Protein AF-A0A0D0L321-F1 (afdb_monomer_lite)

Secondary structure (DSSP, 8-state):
-TTHHHHHHHHHHTGGG-----S--TTHHHH---HHHHHHHHHHHHHTT-GGGHHHHHHHHHHHHHHTT-----TTHHHHHHHHHHHHHHHT--HHHHHH-GGGS---HHHHHHHTTTT---TT--

Foldseek 3Di:
DVCPVVVVVVVVVVVVLPLPPPDDDPLCVQLVQPPVRLSVLLVVCVVLVNNVVVVQLSNQLSLLCVLVPNAPQDPPNVVQSSQQSSQCVSVVHDSVNCSVPVVVDDGDPSVVCVVVQVVHAGPVGD

Structure (mmCIF, N/CA/C/O backbone):
data_AF-A0A0D0L321-F1
#
_entry.id   AF-A0A0D0L321-F1
#
loop_
_atom_site.group_PDB
_atom_site.id
_atom_site.type_symbol
_atom_site.label_atom_id
_atom_site.label_alt_id
_atom_site.label_comp_id
_atom_site.label_asym_id
_atom_site.label_entity_id
_atom_site.label_seq_id
_atom_site.pdbx_PDB_ins_code
_atom_site.Cartn_x
_atom_site.Cartn_y
_atom_site.Cartn_z
_atom_site.occupancy
_atom_site.B_iso_or_equiv
_atom_site.auth_seq_id
_atom_site.auth_comp_id
_atom_site.auth_asym_id
_atom_site.auth_atom_id
_atom_site.pdbx_PDB_model_num
ATOM 1 N N . CYS A 1 1 ? 27.308 5.756 -21.624 1.00 65.69 1 CYS A N 1
ATOM 2 C CA . CYS A 1 1 ? 25.901 5.316 -21.744 1.00 65.69 1 CYS A CA 1
ATOM 3 C C . CYS A 1 1 ? 25.742 4.130 -22.707 1.00 65.69 1 CYS A C 1
ATOM 5 O O . CYS A 1 1 ? 24.642 3.852 -23.160 1.00 65.69 1 CYS A O 1
ATOM 7 N N . ASP A 1 2 ? 26.808 3.370 -22.975 1.00 87.94 2 ASP A N 1
ATOM 8 C CA . ASP A 1 2 ? 26.872 2.416 -24.098 1.00 87.94 2 ASP A CA 1
ATOM 9 C C . ASP A 1 2 ? 25.953 1.193 -23.937 1.00 87.94 2 ASP A C 1
ATOM 11 O O . ASP A 1 2 ? 25.691 0.473 -24.896 1.00 87.94 2 ASP A O 1
ATOM 15 N N . LEU A 1 3 ? 25.435 0.973 -22.726 1.00 93.81 3 LEU A N 1
ATOM 16 C CA . LEU A 1 3 ? 24.519 -0.120 -22.401 1.00 93.81 3 LEU A CA 1
ATOM 17 C C . LEU A 1 3 ? 23.034 0.259 -22.511 1.00 93.81 3 LEU A C 1
ATOM 19 O O . LEU A 1 3 ? 22.188 -0.626 -22.424 1.00 93.81 3 LEU A O 1
ATOM 23 N N . GLU A 1 4 ? 22.685 1.535 -22.700 1.00 93.75 4 GLU A N 1
ATOM 24 C CA . GLU A 1 4 ? 21.278 1.958 -22.810 1.00 93.75 4 GLU A CA 1
ATOM 25 C C . GLU A 1 4 ? 20.533 1.265 -23.969 1.00 93.75 4 GLU A C 1
ATOM 27 O O . GLU A 1 4 ? 19.460 0.714 -23.709 1.00 93.75 4 GLU A O 1
ATOM 32 N N . PRO A 1 5 ? 21.091 1.157 -25.197 1.00 95.06 5 PRO A N 1
ATOM 33 C CA . PRO A 1 5 ? 20.423 0.442 -26.290 1.00 95.06 5 PRO A CA 1
ATOM 34 C C . PRO A 1 5 ? 20.215 -1.051 -26.000 1.00 95.06 5 PRO A C 1
ATOM 36 O O . PRO A 1 5 ? 19.216 -1.637 -26.417 1.00 95.06 5 PRO A O 1
ATOM 39 N N . TYR A 1 6 ? 21.143 -1.672 -25.261 1.00 94.88 6 TYR A N 1
ATOM 40 C CA . TYR A 1 6 ? 21.014 -3.064 -24.829 1.00 94.88 6 TYR A CA 1
ATOM 41 C C . TYR A 1 6 ? 19.837 -3.227 -23.860 1.00 94.88 6 TYR A C 1
ATOM 43 O O . TYR A 1 6 ? 18.974 -4.080 -24.073 1.00 94.88 6 TYR A O 1
ATOM 51 N N . TRP A 1 7 ? 19.751 -2.379 -22.831 1.00 95.50 7 TRP A N 1
ATOM 52 C CA . TRP A 1 7 ? 18.645 -2.428 -21.872 1.00 95.50 7 TRP A CA 1
ATOM 53 C C . TRP A 1 7 ? 17.294 -2.094 -22.508 1.00 95.50 7 TRP A C 1
ATOM 55 O O . TRP A 1 7 ? 16.293 -2.716 -22.156 1.00 95.50 7 TRP A O 1
ATOM 65 N N . GLU A 1 8 ? 17.254 -1.186 -23.486 1.00 93.44 8 GLU A N 1
ATOM 66 C CA . GLU A 1 8 ? 16.037 -0.893 -24.247 1.00 93.44 8 GLU A CA 1
ATOM 67 C C . GLU A 1 8 ? 15.556 -2.115 -25.050 1.00 93.44 8 GLU A C 1
ATOM 69 O O . GLU A 1 8 ? 14.363 -2.431 -25.048 1.00 93.44 8 GLU A O 1
ATOM 74 N N . ALA A 1 9 ? 16.472 -2.838 -25.704 1.00 94.81 9 ALA A N 1
ATOM 75 C CA . ALA A 1 9 ? 16.143 -4.058 -26.438 1.00 94.81 9 ALA A CA 1
ATOM 76 C C . ALA A 1 9 ? 15.627 -5.164 -25.505 1.00 94.81 9 ALA A C 1
ATOM 78 O O . ALA A 1 9 ? 14.607 -5.787 -25.799 1.00 94.81 9 ALA A O 1
ATOM 79 N N . ILE A 1 10 ? 16.282 -5.367 -24.355 1.00 96.19 10 ILE A N 1
ATOM 80 C CA . ILE A 1 10 ? 15.843 -6.345 -23.353 1.00 96.19 10 ILE A CA 1
ATOM 81 C C . ILE A 1 10 ? 14.468 -5.975 -22.786 1.00 96.19 10 ILE A C 1
ATOM 83 O O . ILE A 1 10 ? 13.608 -6.847 -22.693 1.00 96.19 10 ILE A O 1
ATOM 87 N N . ARG A 1 11 ? 14.204 -4.698 -22.479 1.00 93.62 11 ARG A N 1
ATOM 88 C CA . ARG A 1 11 ? 12.906 -4.243 -21.949 1.00 93.62 11 ARG A CA 1
ATOM 89 C C . ARG A 1 11 ? 11.731 -4.615 -22.859 1.00 93.62 11 ARG A C 1
ATOM 91 O O . ARG A 1 11 ? 10.694 -5.035 -22.358 1.00 93.62 11 ARG A O 1
ATOM 98 N N . LYS A 1 12 ? 11.901 -4.544 -24.186 1.00 93.31 12 LYS A N 1
ATOM 99 C CA . LYS A 1 12 ? 10.853 -4.912 -25.163 1.00 93.31 12 LYS A CA 1
ATOM 100 C C . LYS A 1 12 ? 10.414 -6.378 -25.048 1.00 93.31 12 LYS A C 1
ATOM 102 O O . LYS A 1 12 ? 9.253 -6.675 -25.309 1.00 93.31 12 LYS A O 1
ATOM 107 N N . VAL A 1 13 ? 11.295 -7.281 -24.607 1.00 96.38 13 VAL A N 1
ATOM 108 C CA . VAL A 1 13 ? 10.954 -8.695 -24.349 1.00 96.38 13 VAL A CA 1
ATOM 109 C C . VAL A 1 13 ? 9.984 -8.835 -23.167 1.00 96.38 13 VAL A C 1
ATOM 111 O O . VAL A 1 13 ? 9.152 -9.738 -23.154 1.00 96.38 13 VAL A O 1
ATOM 114 N N . TYR A 1 14 ? 10.036 -7.911 -22.204 1.00 93.12 14 TYR A N 1
ATOM 115 C CA . TYR A 1 14 ? 9.180 -7.892 -21.014 1.00 93.12 14 TYR A CA 1
ATOM 116 C C . TYR A 1 14 ? 7.886 -7.085 -21.202 1.00 93.12 14 TYR A C 1
ATOM 118 O O . TYR A 1 14 ? 7.191 -6.830 -20.222 1.00 93.12 14 TYR A O 1
ATOM 126 N N . ALA A 1 15 ? 7.519 -6.725 -22.439 1.00 90.44 15 ALA A N 1
ATOM 127 C CA . ALA A 1 15 ? 6.311 -5.947 -22.731 1.00 90.44 15 ALA A CA 1
ATOM 128 C C . ALA A 1 15 ? 5.021 -6.467 -22.050 1.00 90.44 15 ALA A C 1
ATOM 130 O O . ALA A 1 15 ? 4.257 -5.633 -21.566 1.00 90.44 15 ALA A O 1
ATOM 131 N N . PRO A 1 16 ? 4.770 -7.791 -21.921 1.00 89.25 16 PRO A N 1
ATOM 132 C CA . PRO A 1 16 ? 3.592 -8.296 -21.204 1.00 89.25 16 PRO A CA 1
ATOM 133 C C . PRO A 1 16 ? 3.538 -7.961 -19.703 1.00 89.25 16 PRO A C 1
ATOM 135 O O . PRO A 1 16 ? 2.479 -8.087 -19.097 1.00 89.25 16 PRO A O 1
ATOM 138 N N . PHE A 1 17 ? 4.660 -7.559 -19.098 1.00 85.94 17 PHE A N 1
ATOM 139 C CA . PHE A 1 17 ? 4.781 -7.239 -17.671 1.00 85.94 17 PHE A CA 1
ATOM 140 C C . PHE A 1 17 ? 4.869 -5.732 -17.391 1.00 85.94 17 PHE A C 1
ATOM 142 O O . PHE A 1 17 ? 4.991 -5.328 -16.234 1.00 85.94 17 PHE A O 1
ATOM 149 N N . GLU A 1 18 ? 4.834 -4.886 -18.422 1.00 84.69 18 GLU A N 1
ATOM 150 C CA . GLU A 1 18 ? 4.854 -3.434 -18.244 1.00 84.69 18 GLU A CA 1
ATOM 151 C C . GLU A 1 18 ? 3.587 -2.974 -17.504 1.00 84.69 18 GLU A C 1
ATOM 153 O O . GLU A 1 18 ? 2.462 -3.214 -17.937 1.00 84.69 18 GLU A O 1
ATOM 158 N N . SER A 1 19 ? 3.762 -2.271 -16.380 1.00 73.25 19 SER A N 1
ATOM 159 C CA . SER A 1 19 ? 2.666 -1.883 -15.477 1.00 73.25 19 SER A CA 1
ATOM 160 C C . SER A 1 19 ? 1.770 -0.761 -16.016 1.00 73.25 19 SER A C 1
ATOM 162 O O . SER A 1 19 ? 0.772 -0.398 -15.383 1.00 73.25 19 SER A O 1
ATOM 164 N N . GLY A 1 20 ? 2.113 -0.207 -17.184 1.00 70.75 20 GLY A N 1
ATOM 165 C CA . GLY A 1 20 ? 1.301 0.768 -17.904 1.00 70.75 20 GLY A CA 1
ATOM 166 C C . GLY A 1 20 ? 1.072 2.066 -17.129 1.00 70.75 20 GLY A C 1
ATOM 167 O O . GLY A 1 20 ? -0.009 2.642 -17.243 1.00 70.75 20 GLY A O 1
ATOM 168 N N . LEU A 1 21 ? 2.024 2.494 -16.292 1.00 68.62 21 LEU A N 1
ATOM 169 C CA . LEU A 1 21 ? 2.022 3.829 -15.685 1.00 68.62 21 LEU A CA 1
ATOM 170 C C . LEU A 1 21 ? 2.611 4.817 -16.708 1.00 68.62 21 LEU A C 1
ATOM 172 O O . LEU A 1 21 ? 3.818 4.782 -16.949 1.00 68.62 21 LEU A O 1
ATOM 176 N N . PRO A 1 22 ? 1.789 5.666 -17.352 1.00 65.06 22 PRO A N 1
ATOM 177 C CA . PRO A 1 22 ? 2.227 6.448 -18.508 1.00 65.06 22 PRO A CA 1
ATOM 178 C C . PRO A 1 22 ? 3.131 7.630 -18.132 1.00 65.06 22 PRO A C 1
ATOM 180 O O . PRO A 1 22 ? 3.888 8.108 -18.972 1.00 65.06 22 PRO A O 1
ATOM 183 N N . ALA A 1 23 ? 3.049 8.117 -16.890 1.00 70.19 23 ALA A N 1
ATOM 184 C CA . ALA A 1 23 ? 3.785 9.284 -16.418 1.00 70.19 23 ALA A CA 1
ATOM 185 C C . ALA A 1 23 ? 3.797 9.355 -14.878 1.00 70.19 23 ALA A C 1
ATOM 187 O O . ALA A 1 23 ? 2.962 8.715 -14.228 1.00 70.19 23 ALA A O 1
ATOM 188 N N . PRO A 1 24 ? 4.697 10.161 -14.283 1.00 67.25 24 PRO A N 1
ATOM 189 C CA . PRO A 1 24 ? 4.612 10.531 -12.875 1.00 67.25 24 PRO A CA 1
ATOM 190 C C . PRO A 1 24 ? 3.253 11.160 -12.549 1.00 67.25 24 PRO A C 1
ATOM 192 O O . PRO A 1 24 ? 2.738 11.971 -13.319 1.00 67.25 24 PRO A O 1
ATOM 195 N N . THR A 1 25 ? 2.694 10.832 -11.385 1.00 81.00 25 THR A N 1
ATOM 196 C CA . THR A 1 25 ? 1.460 11.449 -10.886 1.00 81.00 25 THR A CA 1
ATOM 197 C C . THR A 1 25 ? 1.742 12.170 -9.570 1.00 81.00 25 THR A C 1
ATOM 199 O O . THR A 1 25 ? 2.469 11.673 -8.711 1.00 81.00 25 THR A O 1
ATOM 202 N N . GLY A 1 26 ? 1.141 13.349 -9.378 1.00 87.62 26 GLY A N 1
ATOM 203 C CA . GLY A 1 26 ? 1.205 14.066 -8.095 1.00 87.62 26 GLY A CA 1
ATOM 204 C C . GLY A 1 26 ? 0.437 13.364 -6.968 1.00 87.62 26 GLY A C 1
ATOM 205 O O . GLY A 1 26 ? 0.578 13.730 -5.805 1.00 87.62 26 GLY A O 1
ATOM 206 N N . ARG A 1 27 ? -0.349 12.328 -7.293 1.00 89.94 27 ARG A N 1
ATOM 207 C CA . ARG A 1 27 ? -1.159 11.566 -6.331 1.00 89.94 27 ARG A CA 1
ATOM 208 C C . ARG A 1 27 ? -0.310 10.820 -5.302 1.00 89.94 27 ARG A C 1
ATOM 210 O O . ARG A 1 27 ? -0.794 10.568 -4.201 1.00 89.94 27 ARG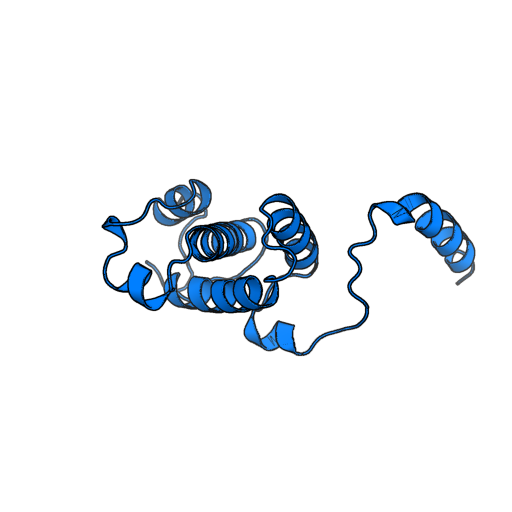 A O 1
ATOM 217 N N . VAL A 1 28 ? 0.969 10.567 -5.607 1.00 93.62 28 VAL A N 1
ATOM 218 C CA . VAL A 1 28 ? 1.923 9.951 -4.671 1.00 93.62 28 VAL A CA 1
ATOM 219 C C . VAL A 1 28 ? 2.024 10.702 -3.344 1.00 93.62 28 VAL A C 1
ATOM 221 O O . VAL A 1 28 ? 2.193 10.067 -2.310 1.00 93.62 28 VAL A O 1
ATOM 224 N N . TYR A 1 29 ? 1.837 12.024 -3.343 1.00 94.06 29 TYR A N 1
ATOM 225 C CA . TYR A 1 29 ? 1.845 12.837 -2.122 1.00 94.06 29 TYR A CA 1
ATOM 226 C C . TYR A 1 29 ? 0.576 12.689 -1.273 1.00 94.06 29 TYR A C 1
ATOM 228 O O . TYR A 1 29 ? 0.524 13.187 -0.153 1.00 94.06 29 TYR A O 1
ATOM 236 N N . THR A 1 30 ? -0.460 12.039 -1.803 1.00 93.88 30 THR A N 1
ATOM 237 C CA . THR A 1 30 ? -1.717 11.772 -1.097 1.00 93.88 30 THR A CA 1
ATOM 238 C C . THR A 1 30 ? -1.773 10.339 -0.592 1.00 93.88 30 THR A C 1
ATOM 240 O O . THR A 1 30 ? -2.045 10.127 0.585 1.00 93.88 30 THR A O 1
ATOM 243 N N . HIS A 1 31 ? -1.533 9.362 -1.470 1.00 94.50 31 HIS A N 1
ATOM 244 C CA . HIS A 1 31 ? -1.645 7.945 -1.119 1.00 94.50 31 HIS A CA 1
ATOM 245 C C . HIS A 1 31 ? -0.342 7.360 -0.558 1.00 94.50 31 HIS A C 1
ATOM 247 O O . HIS A 1 31 ? -0.376 6.330 0.107 1.00 94.50 31 HIS A O 1
ATOM 253 N N . GLU A 1 32 ? 0.811 7.991 -0.822 1.00 96.31 32 GLU A N 1
ATOM 254 C CA . GLU A 1 32 ? 2.123 7.582 -0.295 1.00 96.31 32 GLU A CA 1
ATOM 255 C C . GLU A 1 32 ? 2.430 6.088 -0.544 1.00 96.31 32 GLU A C 1
ATOM 257 O O . GLU A 1 32 ? 3.023 5.396 0.285 1.00 96.31 32 GLU A O 1
ATOM 262 N N . ILE A 1 33 ? 1.997 5.569 -1.700 1.00 95.38 33 ILE A N 1
ATOM 263 C CA . ILE A 1 33 ? 2.188 4.164 -2.089 1.00 95.38 33 ILE A CA 1
ATOM 264 C C . ILE A 1 33 ? 3.590 4.045 -2.703 1.00 95.38 33 ILE A C 1
ATOM 266 O O . ILE A 1 33 ? 3.855 4.714 -3.708 1.00 95.38 33 ILE A O 1
ATOM 270 N N . PRO A 1 34 ? 4.485 3.191 -2.170 1.00 94.75 34 PRO A N 1
ATOM 271 C CA . PRO A 1 34 ? 5.789 2.942 -2.783 1.00 94.75 34 PRO A CA 1
ATOM 272 C C . PRO A 1 34 ? 5.651 2.410 -4.216 1.00 94.75 34 PRO A C 1
ATOM 274 O O . PRO A 1 34 ? 4.771 1.600 -4.490 1.00 94.75 34 PRO A O 1
ATOM 277 N N . GLY A 1 35 ? 6.545 2.789 -5.135 1.00 90.62 35 GLY A N 1
ATOM 278 C CA . GLY A 1 35 ? 6.389 2.470 -6.567 1.00 90.62 35 GLY A CA 1
ATOM 279 C C . GLY A 1 35 ? 6.217 0.975 -6.891 1.00 90.62 35 GLY A C 1
ATOM 280 O O . GLY A 1 35 ? 5.364 0.610 -7.703 1.00 90.62 35 GLY A O 1
ATOM 281 N N . GLY A 1 36 ? 6.968 0.097 -6.213 1.00 90.06 36 GLY A N 1
ATOM 282 C CA . GLY A 1 36 ? 6.805 -1.357 -6.353 1.00 90.06 36 GLY A CA 1
ATOM 283 C C . GLY A 1 36 ? 5.447 -1.852 -5.843 1.00 90.06 36 GLY A C 1
ATOM 284 O O . GLY A 1 36 ? 4.803 -2.675 -6.490 1.00 90.06 36 GLY A O 1
ATOM 285 N N . GLN A 1 37 ? 4.970 -1.285 -4.731 1.00 94.62 37 GLN A N 1
ATOM 286 C CA . GLN A 1 37 ? 3.642 -1.579 -4.199 1.00 94.62 37 GLN A CA 1
ATOM 287 C C . GLN A 1 37 ? 2.544 -1.074 -5.139 1.00 94.62 37 GLN A C 1
ATOM 289 O O . GLN A 1 37 ? 1.571 -1.786 -5.336 1.00 94.62 37 GLN A O 1
ATOM 294 N N . LEU A 1 38 ? 2.701 0.098 -5.764 1.00 92.94 38 LEU A N 1
ATOM 295 C CA . LEU A 1 38 ? 1.701 0.675 -6.668 1.00 92.94 38 LEU A CA 1
ATOM 296 C C . LEU A 1 38 ? 1.435 -0.236 -7.871 1.00 92.94 38 LEU A C 1
ATOM 298 O O . LEU A 1 38 ? 0.284 -0.528 -8.191 1.00 92.94 38 LEU A O 1
ATOM 302 N N . SER A 1 39 ? 2.504 -0.723 -8.509 1.00 90.94 39 SER A N 1
ATOM 303 C CA . SER A 1 39 ? 2.382 -1.631 -9.655 1.00 90.94 39 SER A CA 1
ATOM 304 C C . SER A 1 39 ? 1.731 -2.958 -9.250 1.00 90.94 39 SER A C 1
ATOM 306 O O . SER A 1 39 ? 0.833 -3.432 -9.945 1.00 90.94 39 SER A O 1
ATOM 308 N N . ASN A 1 40 ? 2.116 -3.518 -8.097 1.00 91.88 40 ASN A N 1
ATOM 309 C CA . ASN A 1 40 ? 1.523 -4.749 -7.570 1.00 91.88 40 ASN A CA 1
ATOM 310 C C . ASN A 1 40 ? 0.043 -4.574 -7.208 1.00 91.88 40 ASN A C 1
ATOM 312 O O . ASN A 1 40 ? -0.786 -5.390 -7.607 1.00 91.88 40 ASN A O 1
ATOM 316 N N . LEU A 1 41 ? -0.296 -3.498 -6.496 1.00 94.12 41 LEU A N 1
ATOM 317 C CA . LEU A 1 41 ? -1.657 -3.182 -6.066 1.00 94.12 41 LEU A CA 1
ATOM 318 C C . LEU A 1 41 ? -2.587 -3.015 -7.271 1.00 94.12 41 LEU A C 1
ATOM 320 O O . LEU A 1 41 ? -3.718 -3.490 -7.248 1.00 94.12 41 LEU A O 1
ATOM 324 N N . ARG A 1 42 ? -2.098 -2.404 -8.359 1.00 92.50 42 ARG A N 1
ATOM 325 C CA . ARG A 1 42 ? -2.854 -2.270 -9.611 1.00 92.50 42 ARG A CA 1
ATOM 326 C C . ARG A 1 42 ? -3.155 -3.620 -10.250 1.00 92.50 42 ARG A C 1
ATOM 328 O O . ARG A 1 42 ? -4.288 -3.855 -10.656 1.00 92.50 42 ARG A O 1
ATOM 335 N N . GLN A 1 43 ? -2.170 -4.515 -10.315 1.00 92.50 43 GLN A N 1
ATOM 336 C CA . GLN A 1 43 ? -2.385 -5.866 -10.844 1.00 92.50 43 GLN A CA 1
ATOM 337 C C . GLN A 1 43 ? -3.355 -6.673 -9.971 1.00 92.50 43 GLN A C 1
ATOM 339 O O . GLN A 1 43 ? -4.229 -7.355 -10.499 1.00 92.50 43 GLN A O 1
ATOM 344 N N . GLN A 1 44 ? -3.263 -6.542 -8.644 1.00 94.69 44 GLN A N 1
ATOM 345 C CA . GLN A 1 44 ? -4.217 -7.153 -7.713 1.00 94.69 44 GLN A CA 1
ATOM 346 C C . GLN A 1 44 ? -5.637 -6.607 -7.912 1.00 94.69 44 GLN A C 1
ATOM 348 O O . GLN A 1 44 ? -6.578 -7.389 -8.002 1.00 94.69 44 GLN A O 1
ATOM 353 N N . ALA A 1 45 ? -5.796 -5.287 -8.053 1.00 94.94 45 ALA A N 1
ATOM 354 C CA . ALA A 1 45 ? -7.086 -4.670 -8.347 1.00 94.94 45 ALA A CA 1
ATOM 355 C C . ALA A 1 45 ? -7.677 -5.200 -9.662 1.00 94.94 45 ALA A C 1
ATOM 357 O O . ALA A 1 45 ? -8.842 -5.580 -9.694 1.00 94.94 45 ALA A O 1
ATOM 358 N N . ILE A 1 46 ? -6.875 -5.298 -10.729 1.00 93.00 46 ILE A N 1
ATOM 359 C CA . ILE A 1 46 ? -7.308 -5.875 -12.013 1.00 93.00 46 ILE A CA 1
ATOM 360 C C . ILE A 1 46 ? -7.769 -7.327 -11.833 1.00 93.00 46 ILE A C 1
ATOM 362 O O . ILE A 1 46 ? -8.848 -7.680 -12.303 1.00 93.00 46 ILE A O 1
ATOM 366 N N . ALA A 1 47 ? -6.999 -8.150 -11.115 1.00 93.38 47 ALA A N 1
ATOM 367 C CA . ALA A 1 47 ? -7.344 -9.548 -10.856 1.00 93.38 47 ALA A CA 1
ATOM 368 C C . ALA A 1 47 ? -8.656 -9.712 -10.065 1.00 93.38 47 ALA A C 1
ATOM 370 O O . ALA A 1 47 ? -9.355 -10.708 -10.235 1.00 93.38 47 ALA A O 1
ATOM 371 N N . LEU A 1 48 ? -9.007 -8.726 -9.235 1.00 93.94 48 LEU A N 1
ATOM 372 C CA . LEU A 1 48 ? -10.252 -8.676 -8.463 1.00 93.94 48 LEU A CA 1
ATOM 373 C C . LEU A 1 48 ? -11.417 -8.002 -9.214 1.00 93.94 48 LEU A C 1
ATOM 375 O O . LEU A 1 48 ? -12.486 -7.822 -8.639 1.00 93.94 48 LEU A O 1
ATOM 379 N N . GLY A 1 49 ? -11.233 -7.602 -10.478 1.00 94.88 49 GLY A N 1
ATOM 380 C CA . GLY A 1 49 ? -12.254 -6.881 -11.249 1.00 94.88 49 GLY A CA 1
ATOM 381 C C . GLY A 1 49 ? -12.430 -5.409 -10.846 1.00 94.88 49 GLY A C 1
ATOM 382 O O . GLY A 1 49 ? -13.404 -4.774 -11.232 1.00 94.88 49 GLY A O 1
ATOM 383 N N . LEU A 1 50 ? -11.483 -4.850 -10.089 1.00 94.44 50 LEU A N 1
ATOM 384 C CA . LEU A 1 50 ? -11.454 -3.461 -9.616 1.00 94.44 50 LEU A CA 1
ATOM 385 C C . LEU A 1 50 ? -10.537 -2.559 -10.459 1.00 94.44 50 LEU A C 1
ATOM 387 O O . LEU A 1 50 ? -10.250 -1.432 -10.061 1.00 94.44 50 LEU A O 1
ATOM 391 N N . GLY A 1 51 ? -10.055 -3.035 -11.612 1.00 91.19 51 GLY A N 1
ATOM 392 C CA . GLY A 1 51 ? -9.095 -2.309 -12.453 1.00 91.19 51 GLY A CA 1
ATOM 393 C C . GLY A 1 51 ? -9.562 -0.904 -12.853 1.00 91.19 51 GLY A C 1
ATOM 394 O O . GLY A 1 51 ? -8.792 0.049 -12.742 1.00 91.19 51 GLY A O 1
ATOM 395 N N . ASP A 1 52 ? -10.837 -0.764 -13.222 1.00 92.62 52 ASP A N 1
ATOM 396 C CA . ASP A 1 52 ? -11.446 0.522 -13.603 1.00 92.62 52 ASP A CA 1
ATOM 397 C C . ASP A 1 52 ? -11.722 1.443 -12.403 1.00 92.62 52 ASP A C 1
ATOM 399 O O . ASP A 1 52 ? -12.000 2.628 -12.567 1.00 92.62 52 ASP A O 1
ATOM 403 N N . ARG A 1 53 ? -11.618 0.908 -11.182 1.00 92.56 53 ARG A N 1
ATOM 404 C CA . ARG A 1 53 ? -11.837 1.612 -9.912 1.00 92.56 53 ARG A CA 1
ATOM 405 C C . ARG A 1 53 ? -10.538 1.817 -9.139 1.00 92.56 53 ARG A C 1
ATOM 407 O O . ARG A 1 53 ? -10.550 1.980 -7.923 1.00 92.56 53 ARG A O 1
ATOM 414 N N . PHE A 1 54 ? -9.394 1.806 -9.821 1.00 93.06 54 PHE A N 1
ATOM 415 C CA . PHE A 1 54 ? -8.106 1.899 -9.137 1.00 93.06 54 PHE A CA 1
ATOM 416 C C . PHE A 1 54 ? -7.928 3.214 -8.359 1.00 93.06 54 PHE A C 1
ATOM 418 O O . PHE A 1 54 ? -7.265 3.225 -7.328 1.00 93.06 54 PHE A O 1
ATOM 425 N N . GLU A 1 55 ? -8.564 4.305 -8.788 1.00 93.19 55 GLU A N 1
ATOM 426 C CA . GLU A 1 55 ? -8.549 5.571 -8.040 1.00 93.19 55 GLU A CA 1
ATOM 427 C C . GLU A 1 55 ? -9.294 5.465 -6.697 1.00 93.19 55 GLU A C 1
ATOM 429 O O . GLU A 1 55 ? -8.844 6.034 -5.701 1.00 93.19 55 GLU A O 1
ATOM 434 N N . ASP A 1 56 ? -10.367 4.667 -6.630 1.00 95.88 56 ASP A N 1
ATOM 435 C CA . ASP A 1 56 ? -11.038 4.349 -5.364 1.00 95.88 56 ASP A CA 1
ATOM 436 C C . ASP A 1 56 ? -10.095 3.568 -4.441 1.00 95.88 56 ASP A C 1
ATOM 438 O O . ASP A 1 56 ? -10.065 3.812 -3.237 1.00 95.88 56 ASP A O 1
ATOM 442 N N . VAL A 1 57 ? -9.286 2.660 -5.003 1.00 96.38 57 VAL A N 1
ATOM 443 C CA . VAL A 1 57 ? -8.274 1.895 -4.256 1.00 96.38 57 VAL A CA 1
ATOM 444 C C . VAL A 1 57 ? -7.160 2.809 -3.741 1.00 96.38 57 VAL A C 1
ATOM 446 O O . VAL A 1 57 ? -6.769 2.686 -2.585 1.00 96.38 57 VAL A O 1
ATOM 449 N N . GLU A 1 58 ? -6.666 3.755 -4.548 1.00 95.88 58 GLU A N 1
ATOM 450 C CA . GLU A 1 58 ? -5.673 4.751 -4.112 1.00 95.88 58 GLU A CA 1
ATOM 451 C C . GLU A 1 58 ? -6.212 5.619 -2.962 1.00 95.88 58 GLU A C 1
ATOM 453 O O . GLU A 1 58 ? -5.491 5.888 -1.996 1.00 95.88 58 GLU A O 1
ATOM 458 N N . LYS A 1 59 ? -7.484 6.032 -3.038 1.00 96.56 59 LYS A N 1
ATOM 459 C CA . LYS A 1 59 ? -8.148 6.788 -1.971 1.00 96.56 59 LYS A CA 1
ATOM 460 C C . LYS A 1 59 ? -8.311 5.940 -0.707 1.00 96.56 59 LYS A C 1
ATOM 462 O O . LYS A 1 59 ? -7.866 6.362 0.358 1.00 96.56 59 LYS A O 1
ATOM 467 N N . ALA A 1 60 ? -8.862 4.734 -0.836 1.00 97.19 60 ALA A N 1
ATOM 468 C CA . ALA A 1 60 ? -9.035 3.806 0.276 1.00 97.19 60 ALA A CA 1
ATOM 469 C C . ALA A 1 60 ? -7.698 3.440 0.934 1.00 97.19 60 ALA A C 1
ATOM 471 O O . ALA A 1 60 ? -7.643 3.260 2.142 1.00 97.19 60 ALA A O 1
ATOM 472 N N . TYR A 1 61 ? -6.603 3.389 0.172 1.00 97.75 61 TYR A N 1
ATOM 473 C CA . TYR A 1 61 ? -5.259 3.189 0.708 1.00 97.75 61 TYR A CA 1
ATOM 474 C C . TYR A 1 61 ? -4.824 4.346 1.615 1.00 97.75 61 TYR A C 1
ATOM 476 O O . TYR A 1 61 ? -4.309 4.113 2.707 1.00 97.75 61 TYR A O 1
ATOM 484 N N . ALA A 1 62 ? -5.050 5.594 1.194 1.00 97.31 62 ALA A N 1
ATOM 485 C CA . ALA A 1 62 ? -4.757 6.764 2.022 1.00 97.31 62 ALA A CA 1
ATOM 486 C C . ALA A 1 62 ? -5.625 6.797 3.292 1.00 97.31 62 ALA A C 1
ATOM 488 O O . ALA A 1 62 ? -5.155 7.179 4.363 1.00 97.31 62 ALA A O 1
ATOM 489 N N . ASP A 1 63 ? -6.889 6.394 3.177 1.00 96.94 63 ASP A N 1
ATOM 490 C CA . ASP A 1 63 ? -7.833 6.358 4.292 1.00 96.94 63 ASP A CA 1
ATOM 491 C C . ASP A 1 63 ? -7.496 5.229 5.284 1.00 96.94 63 ASP A C 1
ATOM 493 O O . ASP A 1 63 ? -7.434 5.469 6.491 1.00 96.94 63 ASP A O 1
ATOM 497 N N . ALA A 1 64 ? -7.149 4.041 4.782 1.00 96.38 64 ALA A N 1
ATOM 498 C CA . ALA A 1 64 ? -6.663 2.915 5.574 1.00 96.38 64 ALA A CA 1
ATOM 499 C C . ALA A 1 64 ? -5.362 3.253 6.313 1.00 96.38 64 ALA A C 1
ATOM 501 O O . ALA A 1 64 ? -5.215 2.911 7.484 1.00 96.38 64 ALA A O 1
ATOM 502 N N . ASP A 1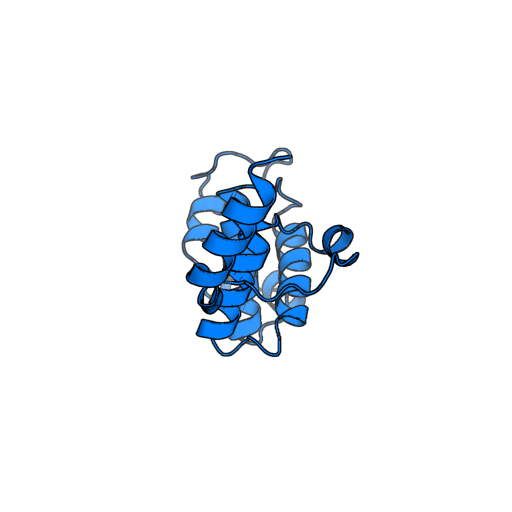 65 ? -4.429 3.965 5.672 1.00 95.75 65 ASP A N 1
ATOM 503 C CA . ASP A 1 65 ? -3.209 4.436 6.333 1.00 95.75 65 ASP A CA 1
ATOM 504 C C . ASP A 1 65 ? -3.523 5.368 7.507 1.00 95.75 65 ASP A C 1
ATOM 506 O O . ASP A 1 65 ? -2.953 5.21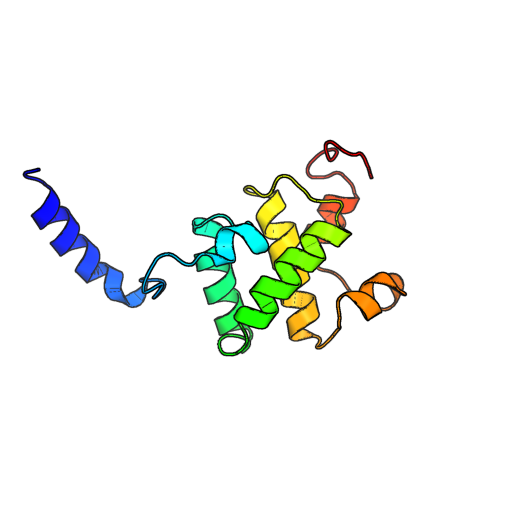5 8.585 1.00 95.75 65 ASP A O 1
ATOM 510 N N . ARG A 1 66 ? -4.458 6.312 7.331 1.00 95.00 66 ARG A N 1
ATOM 511 C CA . ARG A 1 66 ? -4.892 7.200 8.420 1.00 95.00 66 ARG A CA 1
ATOM 512 C C . ARG A 1 66 ? -5.545 6.420 9.552 1.00 95.00 66 ARG A C 1
ATOM 514 O O . ARG A 1 66 ? -5.220 6.686 10.706 1.00 95.00 66 ARG A O 1
ATOM 521 N N . LEU A 1 67 ? -6.419 5.467 9.226 1.00 93.56 67 LEU A N 1
ATOM 522 C CA . LEU A 1 67 ? -7.078 4.627 10.221 1.00 93.56 67 LEU A CA 1
ATOM 523 C C . LEU A 1 67 ? -6.058 3.819 11.034 1.00 93.56 67 LEU A C 1
ATOM 525 O O . LEU A 1 67 ? -6.161 3.752 12.253 1.00 93.56 67 LEU A O 1
ATOM 529 N N . LEU A 1 68 ? -5.052 3.249 10.369 1.00 92.06 68 LEU A N 1
ATOM 530 C CA . LEU A 1 68 ? -4.003 2.444 10.999 1.00 92.06 68 LEU A CA 1
ATOM 531 C C . LEU A 1 68 ? -2.916 3.288 11.694 1.00 92.06 68 LEU A C 1
ATOM 533 O O . LEU A 1 68 ? -1.866 2.758 12.049 1.00 92.06 68 LEU A O 1
ATOM 537 N N . GLY A 1 69 ? -3.135 4.592 11.890 1.00 91.88 69 GLY A N 1
ATOM 538 C CA . GLY A 1 69 ? -2.225 5.451 12.652 1.00 91.88 69 GLY A CA 1
ATOM 539 C C . GLY A 1 69 ? -1.060 6.036 11.850 1.00 91.88 69 GLY A C 1
ATOM 540 O O . GLY A 1 69 ? -0.043 6.403 12.434 1.00 91.88 69 GLY A O 1
ATOM 541 N N . ARG A 1 70 ? -1.203 6.161 10.523 1.00 92.25 70 ARG A N 1
ATOM 542 C CA . ARG A 1 70 ? -0.209 6.720 9.585 1.00 92.25 70 ARG A CA 1
ATOM 543 C C . ARG A 1 70 ? 1.138 6.010 9.669 1.00 92.25 70 ARG A C 1
ATOM 545 O O . ARG A 1 70 ? 2.138 6.551 10.146 1.00 92.25 70 ARG A O 1
ATOM 552 N N . LEU A 1 71 ? 1.156 4.777 9.186 1.00 89.38 71 LEU A N 1
ATOM 553 C CA . LEU A 1 71 ? 2.321 3.911 9.266 1.00 89.38 71 LEU A CA 1
ATOM 554 C C . LEU A 1 71 ? 3.454 4.406 8.360 1.00 89.38 71 LEU A C 1
ATOM 556 O O . LEU A 1 71 ? 3.247 5.038 7.319 1.00 89.38 71 LEU A O 1
ATOM 560 N N . ILE A 1 72 ? 4.685 4.028 8.710 1.00 93.62 72 ILE A N 1
ATOM 561 C CA . ILE A 1 72 ? 5.773 4.023 7.730 1.00 93.62 72 ILE A CA 1
ATOM 562 C C . ILE A 1 72 ? 5.456 2.904 6.739 1.00 93.62 72 ILE A C 1
ATOM 564 O O . ILE A 1 72 ? 5.458 1.732 7.114 1.00 93.62 72 ILE A O 1
ATOM 568 N N . LYS A 1 73 ? 5.173 3.262 5.485 1.00 94.69 73 LYS A N 1
ATOM 569 C CA . LYS A 1 73 ? 4.729 2.335 4.436 1.00 94.69 73 LYS A CA 1
ATOM 570 C C . LYS A 1 73 ? 5.904 1.877 3.581 1.00 94.69 73 LYS A C 1
ATOM 572 O O . LYS A 1 73 ? 6.289 2.530 2.616 1.00 94.69 73 LYS A O 1
ATOM 577 N N . VAL A 1 74 ? 6.451 0.722 3.926 1.00 94.94 74 VAL A N 1
ATOM 578 C CA . VAL A 1 74 ? 7.480 0.004 3.164 1.00 94.94 74 VAL A CA 1
ATOM 579 C C . VAL A 1 74 ? 7.217 -1.491 3.310 1.00 94.94 74 VAL A C 1
ATOM 581 O O . VAL A 1 74 ? 6.507 -1.892 4.223 1.00 94.94 74 VAL A O 1
ATOM 584 N N . THR A 1 75 ? 7.734 -2.348 2.435 1.00 93.38 75 THR A N 1
ATOM 585 C CA . THR A 1 75 ? 7.554 -3.795 2.614 1.00 93.38 75 THR A CA 1
ATOM 586 C C . THR A 1 75 ? 8.067 -4.22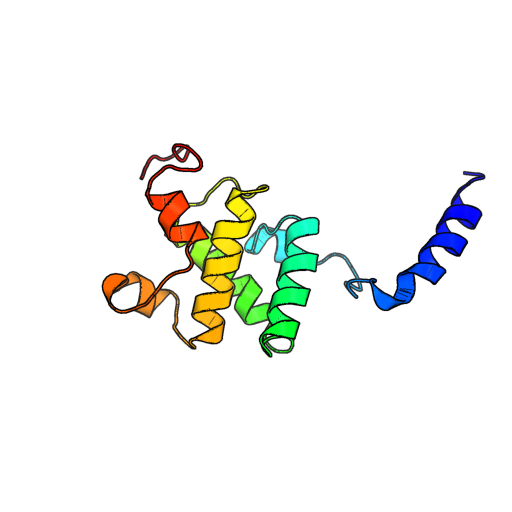9 4.001 1.00 93.38 75 THR A C 1
ATOM 588 O O . THR A 1 75 ? 9.223 -3.930 4.307 1.00 93.38 75 THR A O 1
ATOM 591 N N . PRO A 1 76 ? 7.265 -4.937 4.830 1.00 93.00 76 PRO A N 1
ATOM 592 C CA . PRO A 1 76 ? 5.931 -5.494 4.547 1.00 93.00 76 PRO A CA 1
ATOM 593 C C . PRO A 1 76 ? 4.714 -4.628 4.952 1.00 93.00 76 PRO A C 1
ATOM 595 O O . PRO A 1 76 ? 3.603 -4.950 4.538 1.00 93.00 76 PRO A O 1
ATOM 598 N N . SER A 1 77 ? 4.862 -3.539 5.711 1.00 93.44 77 SER A N 1
ATOM 599 C CA . SER A 1 77 ? 3.736 -2.704 6.181 1.00 93.44 77 SER A CA 1
ATOM 600 C C . SER A 1 77 ? 2.906 -2.077 5.052 1.00 93.44 77 SER A C 1
ATOM 602 O O . SER A 1 77 ? 1.689 -1.968 5.170 1.00 93.44 77 SER A O 1
ATOM 604 N N . SER A 1 78 ? 3.516 -1.738 3.910 1.00 96.19 78 SER A N 1
ATOM 605 C CA . SER A 1 78 ? 2.777 -1.232 2.740 1.00 96.19 78 SER A CA 1
ATOM 606 C C . SER A 1 78 ? 1.793 -2.258 2.164 1.00 96.19 78 SER A C 1
ATOM 608 O O . SER A 1 78 ? 0.784 -1.882 1.570 1.00 96.19 78 SER A O 1
ATOM 610 N N . LYS A 1 79 ? 2.069 -3.559 2.346 1.00 96.44 79 LYS A N 1
ATOM 611 C CA . LYS A 1 79 ? 1.145 -4.629 1.955 1.00 96.44 79 LYS A CA 1
ATOM 612 C C . LYS A 1 79 ? -0.085 -4.649 2.860 1.00 96.44 79 LYS A C 1
ATOM 614 O O . LYS A 1 79 ? -1.179 -4.814 2.345 1.00 96.44 79 LYS A O 1
ATOM 619 N N . VAL A 1 80 ? 0.083 -4.434 4.164 1.00 96.44 80 VAL A N 1
ATOM 620 C CA . VAL A 1 80 ? -1.027 -4.410 5.134 1.00 96.44 80 VAL A CA 1
ATOM 621 C C . VAL A 1 80 ? -2.063 -3.353 4.751 1.00 96.44 80 VAL A C 1
ATOM 623 O O . VAL A 1 80 ? -3.246 -3.658 4.626 1.00 96.44 80 VAL A O 1
ATOM 626 N N . VAL A 1 81 ? -1.602 -2.127 4.486 1.00 97.31 81 VAL A N 1
ATOM 627 C CA . VAL A 1 81 ? -2.471 -1.019 4.058 1.00 97.31 81 VAL A CA 1
ATOM 628 C C . VAL A 1 81 ? -3.143 -1.336 2.714 1.00 97.31 81 VAL A C 1
ATOM 630 O O . VAL A 1 81 ? -4.338 -1.103 2.543 1.00 97.31 81 VAL A O 1
ATOM 633 N N . GLY A 1 82 ? -2.392 -1.915 1.771 1.00 97.38 82 GLY A N 1
ATOM 634 C CA . GLY A 1 82 ? -2.904 -2.290 0.451 1.00 97.38 82 GLY A CA 1
ATOM 635 C C . GLY A 1 82 ? -3.971 -3.380 0.476 1.00 97.38 82 GLY A C 1
ATOM 636 O O . GLY A 1 82 ? -4.992 -3.244 -0.195 1.00 97.38 82 GLY A O 1
ATOM 637 N N . ASP A 1 83 ? -3.754 -4.431 1.265 1.00 97.31 83 ASP A N 1
ATOM 638 C CA . ASP A 1 83 ? -4.697 -5.539 1.399 1.00 97.31 83 ASP A CA 1
ATOM 639 C C . ASP A 1 83 ? -6.019 -5.046 2.020 1.00 97.31 83 ASP A C 1
ATOM 641 O O . ASP A 1 83 ? -7.088 -5.403 1.524 1.00 97.31 83 ASP A O 1
ATOM 645 N N . LEU A 1 84 ? -5.967 -4.182 3.048 1.00 97.00 84 LEU A N 1
ATOM 646 C CA . LEU A 1 84 ? -7.168 -3.588 3.652 1.00 97.00 84 LEU A CA 1
ATOM 647 C C . LEU A 1 84 ? -7.940 -2.720 2.649 1.00 97.00 84 LEU A C 1
ATOM 649 O O . LEU A 1 84 ? -9.153 -2.867 2.511 1.00 97.00 84 LEU A O 1
ATOM 653 N N . ALA A 1 85 ? -7.241 -1.852 1.913 1.00 97.44 85 ALA A N 1
ATOM 654 C CA . ALA A 1 85 ? -7.856 -0.979 0.917 1.00 97.44 85 ALA A CA 1
ATOM 655 C C . ALA A 1 85 ? -8.572 -1.771 -0.188 1.00 97.44 85 ALA A C 1
ATOM 657 O O . ALA A 1 85 ? -9.728 -1.491 -0.507 1.00 97.44 85 ALA A O 1
ATOM 658 N N . LEU A 1 86 ? -7.911 -2.793 -0.745 1.00 96.94 86 LEU A N 1
ATOM 659 C CA . LEU A 1 86 ? -8.517 -3.676 -1.745 1.00 96.94 86 LEU A CA 1
ATOM 660 C C . LEU A 1 86 ? -9.733 -4.417 -1.190 1.00 96.94 86 LEU A C 1
ATOM 662 O O . LEU A 1 86 ? -10.742 -4.531 -1.885 1.00 96.94 86 LEU A O 1
ATOM 666 N N . HIS A 1 87 ? -9.643 -4.902 0.051 1.00 96.38 87 HIS A N 1
ATOM 667 C CA . HIS A 1 87 ? -10.731 -5.624 0.697 1.00 96.38 87 HIS A CA 1
ATOM 668 C C . HIS A 1 87 ? -11.983 -4.749 0.841 1.00 96.38 87 HIS A C 1
ATOM 670 O O . HIS A 1 87 ? -13.060 -5.147 0.400 1.00 96.38 87 HIS A O 1
ATOM 676 N N . LEU A 1 88 ? -11.839 -3.533 1.376 1.00 96.00 88 LEU A N 1
ATOM 677 C CA . LEU A 1 88 ? -12.965 -2.618 1.590 1.00 96.00 88 LEU A CA 1
ATOM 678 C C . LEU A 1 88 ? -13.595 -2.150 0.273 1.00 96.00 88 LEU A C 1
ATOM 680 O O . LEU A 1 88 ? -14.818 -2.183 0.128 1.00 96.00 88 LEU A O 1
ATOM 684 N N . VAL A 1 89 ? -12.778 -1.792 -0.726 1.00 96.62 89 VAL A N 1
ATOM 685 C CA . VAL A 1 89 ? -13.287 -1.390 -2.050 1.00 96.62 89 VAL A CA 1
ATOM 686 C C . VAL A 1 89 ? -14.007 -2.546 -2.745 1.00 96.62 89 VAL A C 1
ATOM 688 O O . VAL A 1 89 ? -15.064 -2.332 -3.346 1.00 96.62 89 VAL A O 1
ATOM 691 N N . GLY A 1 90 ? -13.471 -3.766 -2.640 1.00 95.00 90 GLY A N 1
ATOM 692 C CA . GLY A 1 90 ? -14.090 -4.978 -3.178 1.00 95.00 90 GLY A CA 1
ATOM 693 C C . GLY A 1 90 ? -15.412 -5.336 -2.497 1.00 95.00 90 GLY A C 1
ATOM 694 O O . GLY A 1 90 ? -16.352 -5.745 -3.171 1.00 95.00 90 GLY A O 1
ATOM 695 N N . ALA A 1 91 ? -15.511 -5.118 -1.184 1.00 94.56 91 ALA A N 1
ATOM 696 C CA . ALA A 1 91 ? -16.734 -5.324 -0.411 1.00 94.56 91 ALA A CA 1
ATOM 697 C C . ALA A 1 91 ? -17.762 -4.184 -0.569 1.00 94.56 91 ALA A C 1
ATOM 699 O O . ALA A 1 91 ? -18.895 -4.313 -0.108 1.00 94.56 91 ALA A O 1
ATOM 700 N N . GLY A 1 92 ? -17.387 -3.068 -1.207 1.00 94.88 92 GLY A N 1
ATOM 701 C CA . GLY A 1 92 ? -18.238 -1.882 -1.319 1.00 94.88 92 GLY A CA 1
ATOM 702 C C . GLY A 1 92 ? -18.466 -1.170 0.018 1.00 94.88 92 GLY A C 1
ATOM 703 O O . GLY A 1 92 ? -19.497 -0.526 0.197 1.00 94.88 92 GLY A O 1
ATOM 704 N N . VAL A 1 93 ? -17.527 -1.303 0.956 1.00 95.56 93 VAL A N 1
ATOM 705 C CA . VAL A 1 93 ? -17.603 -0.736 2.307 1.00 95.56 93 VAL A CA 1
ATOM 706 C C . VAL A 1 93 ? -16.823 0.574 2.341 1.00 95.56 93 VAL A C 1
ATOM 708 O O . VAL A 1 93 ? -15.668 0.624 1.914 1.00 95.56 93 VAL A O 1
ATOM 711 N N . SER A 1 94 ? -17.450 1.646 2.832 1.00 94.50 94 SER A N 1
ATOM 712 C CA . SER A 1 94 ? -16.759 2.924 3.024 1.00 94.50 94 SER A CA 1
ATOM 713 C C . SER A 1 94 ? -15.803 2.853 4.217 1.00 94.50 94 SER A C 1
ATOM 715 O O . SER A 1 94 ? -16.011 2.073 5.152 1.00 94.50 94 SER A O 1
ATOM 717 N N . MET A 1 95 ? -14.747 3.671 4.206 1.00 93.31 95 MET A N 1
ATOM 718 C CA . MET A 1 95 ? -13.820 3.710 5.339 1.00 93.31 95 MET A CA 1
ATOM 719 C C . MET A 1 95 ? -14.533 4.189 6.608 1.00 93.31 95 MET A C 1
ATOM 721 O O . MET A 1 95 ? -14.252 3.702 7.699 1.00 93.31 95 MET A O 1
ATOM 725 N N . GLU A 1 96 ? -15.471 5.123 6.459 1.00 93.94 96 GLU A N 1
ATOM 726 C CA . GLU A 1 96 ? -16.288 5.658 7.539 1.00 93.94 96 GLU A CA 1
ATOM 727 C C . GLU A 1 96 ? -17.162 4.574 8.186 1.00 93.94 96 GLU A C 1
ATOM 729 O O . GLU A 1 96 ? -17.161 4.449 9.411 1.00 93.94 96 GLU A O 1
ATOM 734 N N . ASP A 1 97 ? -17.851 3.755 7.383 1.00 95.06 97 ASP A N 1
ATOM 735 C CA . ASP A 1 97 ? -18.686 2.658 7.890 1.00 95.06 97 ASP A CA 1
ATOM 736 C C . ASP A 1 97 ? -17.842 1.592 8.595 1.00 95.06 97 ASP A C 1
ATOM 738 O O . ASP A 1 97 ? -18.213 1.112 9.667 1.00 95.06 97 ASP A O 1
ATOM 742 N N . PHE A 1 98 ? -16.689 1.243 8.015 1.00 95.94 98 PHE A N 1
ATOM 743 C CA . PHE A 1 98 ? -15.763 0.302 8.635 1.00 95.94 98 PHE A CA 1
ATOM 744 C C . PHE A 1 98 ? -15.221 0.836 9.962 1.00 95.94 98 PHE A C 1
ATOM 746 O O . PHE A 1 98 ? -15.195 0.106 10.943 1.00 95.94 98 PHE A O 1
ATOM 753 N N . ALA A 1 99 ? -14.808 2.104 10.024 1.00 93.88 99 ALA A N 1
ATOM 754 C CA . ALA A 1 99 ? -14.267 2.700 11.244 1.00 93.88 99 ALA A CA 1
ATOM 755 C C . ALA A 1 99 ? -15.315 2.819 12.366 1.00 93.88 99 ALA A C 1
ATOM 757 O O . ALA A 1 99 ? -14.955 2.764 13.541 1.00 93.88 99 ALA A O 1
ATOM 758 N N . ALA A 1 100 ? -16.595 2.981 12.015 1.00 95.88 100 ALA A N 1
ATOM 759 C CA . ALA A 1 100 ? -17.690 3.063 12.977 1.00 95.88 100 ALA A CA 1
ATOM 760 C C . ALA A 1 100 ? -17.995 1.716 13.653 1.00 95.88 100 ALA A C 1
ATOM 762 O O . ALA A 1 100 ? -18.295 1.693 14.8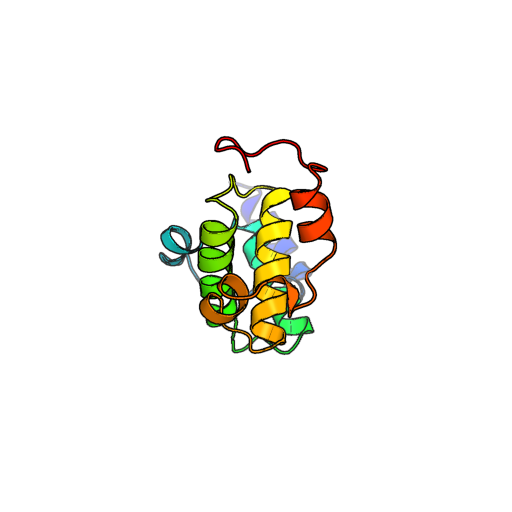47 1.00 95.88 100 ALA A O 1
ATOM 763 N N . ASP A 1 101 ? -17.914 0.608 12.909 1.00 94.19 101 ASP A N 1
ATOM 764 C CA . ASP A 1 101 ? -18.130 -0.745 13.437 1.00 94.19 101 ASP A CA 1
ATOM 765 C C . ASP A 1 101 ? -17.206 -1.778 12.758 1.00 94.19 101 ASP A C 1
ATOM 767 O O . ASP A 1 101 ? -17.655 -2.571 11.921 1.00 94.19 101 ASP A O 1
ATOM 771 N N . PRO A 1 102 ? -15.902 -1.805 13.109 1.00 90.69 102 PRO A N 1
ATOM 772 C CA . PRO A 1 102 ? -14.938 -2.686 12.449 1.00 90.69 102 PRO A CA 1
ATOM 773 C C . PRO A 1 102 ? -15.256 -4.171 12.645 1.00 90.69 102 PRO A C 1
ATOM 775 O O . PRO A 1 102 ? -14.959 -4.987 11.781 1.00 90.69 102 PRO A O 1
ATOM 778 N N . GLY A 1 103 ? -15.882 -4.529 13.774 1.00 92.06 103 GLY A N 1
ATOM 779 C CA . GLY A 1 103 ? -16.200 -5.915 14.127 1.00 92.06 103 GLY A CA 1
ATOM 780 C C . GLY A 1 103 ? -17.290 -6.549 13.260 1.00 92.06 103 GLY A C 1
ATOM 781 O O . GLY A 1 103 ? -17.469 -7.765 13.300 1.00 92.06 103 GLY A O 1
ATOM 782 N N . LYS A 1 104 ? -18.008 -5.744 12.471 1.00 93.75 104 LYS A N 1
ATOM 783 C CA . LYS A 1 104 ? -19.012 -6.211 11.510 1.00 93.75 104 LYS A CA 1
ATOM 784 C C . LYS A 1 104 ? -18.400 -6.764 10.220 1.00 93.75 104 LYS A C 1
ATOM 786 O O . LYS A 1 104 ? -19.094 -7.457 9.476 1.00 93.75 104 LYS A O 1
ATOM 791 N N . PHE A 1 105 ? -17.140 -6.445 9.938 1.00 93.56 105 PHE A N 1
ATOM 792 C CA . PHE A 1 105 ? -16.481 -6.772 8.680 1.00 93.56 105 PHE A CA 1
ATOM 793 C C . PHE A 1 105 ? -15.305 -7.714 8.916 1.00 93.56 105 PHE A C 1
ATOM 795 O O . PHE A 1 105 ? -14.524 -7.535 9.851 1.00 93.56 105 PHE A O 1
ATOM 802 N N . ASP A 1 106 ? -15.155 -8.699 8.034 1.00 93.25 106 ASP A N 1
ATOM 803 C CA . ASP A 1 106 ? -13.921 -9.473 7.978 1.00 93.25 106 ASP A CA 1
ATOM 804 C C . ASP A 1 106 ? -12.768 -8.573 7.509 1.00 93.25 106 ASP A C 1
ATOM 806 O O . ASP A 1 106 ? -12.968 -7.586 6.798 1.00 93.25 106 ASP A O 1
ATOM 810 N N . ILE A 1 107 ? -11.545 -8.906 7.919 1.00 94.62 107 ILE A N 1
ATOM 811 C CA . ILE A 1 107 ? -10.334 -8.196 7.499 1.00 94.62 107 ILE A CA 1
ATOM 812 C C . ILE A 1 107 ? -9.254 -9.187 7.053 1.00 94.62 107 ILE A C 1
ATOM 814 O O . ILE A 1 107 ? -9.225 -10.320 7.537 1.00 94.62 107 ILE A O 1
ATOM 818 N N . PRO A 1 108 ? -8.342 -8.788 6.148 1.00 95.94 108 PRO A N 1
ATOM 819 C CA . PRO A 1 108 ? -7.274 -9.667 5.678 1.00 95.94 108 PRO A CA 1
ATOM 820 C C . PRO A 1 108 ? -6.327 -10.133 6.794 1.00 95.94 108 PRO A C 1
ATOM 822 O O . PRO A 1 108 ? -5.998 -9.370 7.705 1.00 95.94 108 PRO A O 1
ATOM 825 N N . ASP A 1 109 ? -5.778 -11.344 6.653 1.00 95.06 109 ASP A N 1
ATOM 826 C CA . ASP A 1 109 ? -4.811 -11.924 7.603 1.00 95.06 109 ASP A CA 1
ATOM 827 C C . ASP A 1 109 ? -3.584 -11.033 7.847 1.00 95.06 109 ASP A C 1
ATOM 829 O O . ASP A 1 109 ? -3.058 -10.985 8.958 1.00 95.06 109 ASP A O 1
ATOM 833 N N . SER A 1 110 ? -3.134 -10.291 6.829 1.00 94.31 110 SER A N 1
ATOM 834 C CA . SER A 1 110 ? -2.011 -9.357 6.960 1.00 94.31 110 SER A CA 1
ATOM 835 C C . SER A 1 110 ? -2.304 -8.221 7.943 1.00 94.31 110 SER A C 1
ATOM 837 O O . SER A 1 110 ? -1.404 -7.797 8.667 1.00 94.31 110 SER A O 1
ATOM 839 N N . VAL A 1 111 ? -3.558 -7.768 8.019 1.00 94.25 111 VAL A N 1
ATOM 840 C CA . VAL A 1 111 ? -4.021 -6.753 8.976 1.00 94.25 111 VAL A CA 1
ATOM 841 C C . VAL A 1 111 ? -4.125 -7.353 10.371 1.00 94.25 111 VAL A C 1
ATOM 843 O O . VAL A 1 111 ? -3.646 -6.752 11.327 1.00 94.25 111 VAL A O 1
ATOM 846 N N . ILE A 1 112 ? -4.675 -8.564 10.495 1.00 93.88 112 ILE A N 1
ATOM 847 C CA . ILE A 1 112 ? -4.769 -9.267 11.782 1.00 93.88 112 ILE A CA 1
ATOM 848 C C . ILE A 1 112 ? -3.376 -9.502 12.374 1.00 93.88 112 ILE A C 1
ATOM 850 O O . ILE A 1 112 ? -3.149 -9.191 13.542 1.00 93.88 112 ILE A O 1
ATOM 854 N N . GLY A 1 113 ? -2.440 -10.032 11.581 1.00 93.31 113 GLY A N 1
ATOM 855 C CA . GLY A 1 113 ? -1.064 -10.266 12.021 1.00 93.31 113 GLY A CA 1
ATOM 856 C C . GLY A 1 113 ? -0.358 -8.967 12.404 1.00 93.31 113 GLY A C 1
ATOM 857 O O . GLY A 1 113 ? 0.276 -8.882 13.455 1.00 93.31 113 GLY A O 1
ATOM 858 N N . PHE A 1 114 ? -0.554 -7.907 11.614 1.00 92.31 114 PHE A N 1
ATOM 859 C CA . PHE A 1 114 ? -0.056 -6.580 11.960 1.00 92.31 114 PHE A CA 1
ATOM 860 C C . PHE A 1 114 ? -0.571 -6.110 13.328 1.00 92.31 114 PHE A C 1
ATOM 862 O O . PHE A 1 114 ? 0.247 -5.813 14.192 1.00 92.31 114 PHE A O 1
ATOM 869 N N . LEU A 1 115 ? -1.888 -6.124 13.560 1.00 90.81 115 LEU A N 1
ATOM 870 C CA . LEU A 1 115 ? -2.505 -5.695 14.825 1.00 90.81 115 LEU A CA 1
ATOM 871 C C . LEU A 1 115 ? -2.113 -6.572 16.028 1.00 90.81 115 LEU A C 1
ATOM 873 O O . LEU A 1 115 ? -2.181 -6.124 17.171 1.00 90.81 115 LEU A O 1
ATOM 877 N N . ARG A 1 116 ? -1.684 -7.817 15.792 1.00 92.19 116 ARG A N 1
ATOM 878 C CA . ARG A 1 116 ? -1.113 -8.702 16.823 1.00 92.19 116 ARG A CA 1
ATOM 879 C C . ARG A 1 116 ? 0.344 -8.380 17.166 1.00 92.19 116 ARG A C 1
ATOM 881 O O . ARG A 1 116 ? 0.865 -8.930 18.133 1.00 92.19 116 ARG A O 1
ATOM 888 N N . GLY A 1 117 ? 0.984 -7.483 16.416 1.00 91.25 117 GLY A N 1
ATOM 889 C CA . GLY A 1 117 ? 2.376 -7.088 16.613 1.00 91.25 117 GLY A CA 1
ATOM 890 C C . GLY A 1 117 ? 3.387 -7.912 15.819 1.00 91.25 117 GLY A C 1
ATOM 891 O O . GLY A 1 117 ? 4.583 -7.792 16.079 1.00 91.25 117 GLY A O 1
ATOM 892 N N . ASP A 1 118 ? 2.960 -8.704 14.827 1.00 91.38 118 ASP A N 1
ATOM 893 C CA . ASP A 1 118 ? 3.866 -9.554 14.033 1.00 91.38 118 ASP A CA 1
ATOM 894 C C . ASP A 1 118 ? 4.909 -8.735 13.251 1.00 91.38 118 ASP A C 1
ATOM 896 O O . ASP A 1 118 ? 5.974 -9.239 12.895 1.00 91.38 118 ASP A O 1
ATOM 900 N N . LEU A 1 119 ? 4.619 -7.454 12.993 1.00 88.50 119 LEU A N 1
ATOM 901 C CA . LEU A 1 119 ? 5.524 -6.510 12.327 1.00 88.50 119 LEU A CA 1
ATOM 902 C C . LEU A 1 119 ? 6.191 -5.523 13.301 1.00 88.50 119 LEU A C 1
ATOM 904 O O . LEU A 1 119 ? 6.790 -4.537 12.870 1.00 88.50 119 LEU A O 1
ATOM 908 N N . GLY A 1 120 ? 6.100 -5.785 14.607 1.00 89.88 120 GLY A N 1
ATOM 909 C CA . GLY A 1 120 ? 6.570 -4.897 15.666 1.00 89.88 120 GLY A CA 1
ATOM 910 C C . GLY A 1 120 ? 5.550 -3.824 16.048 1.00 89.88 120 GLY A C 1
ATOM 911 O O . GLY A 1 120 ? 4.356 -3.949 15.783 1.00 89.88 120 GLY A O 1
ATOM 912 N N . THR A 1 121 ? 6.034 -2.767 16.701 1.00 87.00 121 THR A N 1
ATOM 913 C CA . THR A 1 121 ? 5.200 -1.677 17.226 1.00 87.00 121 THR A CA 1
ATOM 914 C C . THR A 1 121 ? 5.324 -0.434 16.341 1.00 87.00 121 THR A C 1
ATOM 916 O O . THR A 1 121 ? 6.451 -0.018 16.049 1.00 87.00 121 THR A O 1
ATOM 919 N N . PRO A 1 122 ? 4.210 0.202 15.937 1.00 85.62 122 PRO A N 1
ATOM 920 C CA . PRO A 1 122 ? 4.248 1.478 15.232 1.00 85.62 122 PRO A CA 1
ATOM 921 C C . PRO A 1 122 ? 4.928 2.566 16.069 1.00 85.62 122 PRO A C 1
ATOM 923 O O . PRO A 1 122 ? 4.853 2.562 17.296 1.00 85.62 122 PRO A O 1
ATOM 926 N N . ALA A 1 123 ? 5.541 3.552 15.410 1.00 81.94 123 ALA A N 1
ATOM 927 C CA . ALA A 1 123 ? 6.217 4.657 16.099 1.00 81.94 123 ALA A CA 1
ATOM 928 C C . ALA A 1 123 ? 5.284 5.461 17.031 1.00 81.94 123 ALA A C 1
ATOM 930 O O . ALA A 1 123 ? 5.750 6.030 18.015 1.00 81.94 123 ALA A O 1
ATOM 931 N N . GLY A 1 124 ? 3.981 5.497 16.728 1.00 77.81 124 GLY A N 1
ATOM 932 C CA . GLY A 1 124 ? 2.950 6.143 17.545 1.00 77.81 124 GLY A CA 1
ATOM 933 C C . GLY A 1 124 ? 2.306 5.253 18.615 1.00 77.81 124 GLY A C 1
ATOM 934 O O . GLY A 1 124 ? 1.458 5.747 19.349 1.00 77.81 124 GLY A O 1
ATOM 935 N N . GLY A 1 125 ? 2.692 3.977 18.726 1.00 77.69 125 GLY A N 1
ATOM 936 C CA . GLY A 1 125 ? 1.935 2.985 19.498 1.00 77.69 125 GLY A CA 1
ATOM 937 C C . GLY A 1 125 ? 0.681 2.485 18.766 1.00 77.69 125 GLY A C 1
ATOM 938 O O . GLY A 1 125 ? 0.517 2.760 17.577 1.00 77.69 125 GLY A O 1
ATOM 939 N N . TRP A 1 126 ? -0.147 1.712 19.477 1.00 74.06 126 TRP A N 1
ATOM 940 C CA . TRP A 1 126 ? -1.4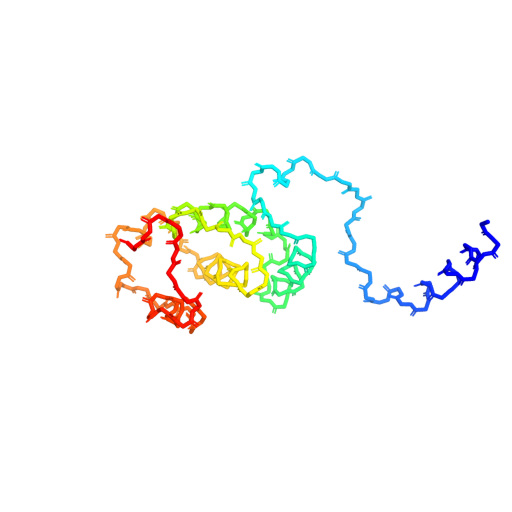27 1.165 19.004 1.00 74.06 126 TRP A CA 1
ATOM 941 C C . TRP A 1 126 ? -2.602 2.023 19.464 1.00 74.06 126 TRP A C 1
ATOM 943 O O . TRP A 1 126 ? -2.570 2.451 20.643 1.00 74.06 126 TRP A O 1
#

Sequence (126 aa):
CDLEPYWEAIRKVYAPFESGLPAPTGRVYTHEIPGGQLSNLRQQAIALGLGDRFEDVEKAYADADRLLGRLIKVTPSSKVVGDLALHLVGAGVSMEDFAADPGKFDIPDSVIGFLRGDLGTPAGGW

pLDDT: mean 91.69, std 6.85, range [65.06, 97.75]

Radius of gyration: 16.84 Å; chains: 1; bounding box: 46×26×46 Å